Protein AF-A0A2E2EEZ9-F1 (afdb_monomer_lite)

pLDDT: mean 82.7, std 6.82, range [56.44, 93.56]

Foldseek 3Di:
DVVVVVVVVVVVVVVVVVVVVVVVVVVVVVVVLLVVLLVLLVVLLVLLVVVLVVVVPDPCSVVSVVLSVQSVVCSVVSPLVVNLVSLVSPPDDDDPVSVVSSVVSVVSSVVVD

Secondary structure (DSSP, 8-state):
-HHHHHHHHHHHHHHHHHHHHHHHHHHHHHHHHHHHHHHHHHHHHHHHHHHHHHTTTSTTHHHHHHHHHHHHHHHHHT-HHHHHHHHTT--S---HHHHHHHHHHHHHHHTT-

Radius of gyration: 22.55 Å; chains: 1; bounding box: 49×20×72 Å

Structure (mmCIF, N/CA/C/O backbone):
data_AF-A0A2E2EEZ9-F1
#
_entry.id   AF-A0A2E2EEZ9-F1
#
loop_
_atom_site.group_PDB
_atom_site.id
_atom_site.type_symbol
_atom_site.label_atom_id
_atom_site.label_alt_id
_atom_site.label_comp_id
_atom_site.label_asym_id
_atom_site.label_entity_id
_atom_site.label_seq_id
_atom_site.pdbx_PDB_ins_code
_atom_site.Cartn_x
_atom_site.Cartn_y
_atom_site.Cartn_z
_atom_site.occupancy
_atom_site.B_iso_or_equiv
_atom_site.auth_seq_id
_atom_site.auth_comp_id
_atom_site.auth_asym_id
_atom_site.auth_atom_id
_atom_site.pdbx_PDB_model_num
ATOM 1 N N . MET A 1 1 ? 29.092 4.932 -49.692 1.00 58.88 1 MET A N 1
ATOM 2 C CA . MET A 1 1 ? 29.235 3.987 -48.561 1.00 58.88 1 MET A CA 1
ATOM 3 C C . MET A 1 1 ? 28.695 4.605 -47.267 1.00 58.88 1 MET A C 1
ATOM 5 O O . MET A 1 1 ? 28.255 3.867 -46.398 1.00 58.88 1 MET A O 1
ATOM 9 N N . ASP A 1 2 ? 28.627 5.939 -47.185 1.00 69.94 2 ASP A N 1
ATOM 10 C CA . ASP A 1 2 ? 28.220 6.697 -45.991 1.00 69.94 2 ASP A CA 1
ATOM 11 C C . ASP A 1 2 ? 26.716 6.677 -45.689 1.00 69.94 2 ASP A C 1
ATOM 13 O O . ASP A 1 2 ? 26.327 6.657 -44.528 1.00 69.94 2 ASP A O 1
ATOM 17 N N . THR A 1 3 ? 25.858 6.582 -46.708 1.00 78.56 3 THR A N 1
ATOM 18 C CA . THR A 1 3 ? 24.393 6.559 -46.541 1.00 78.56 3 THR A CA 1
ATOM 19 C C . THR A 1 3 ? 23.900 5.396 -45.688 1.00 78.56 3 THR A C 1
ATOM 21 O O . THR A 1 3 ? 22.975 5.565 -44.902 1.00 78.56 3 THR A O 1
ATOM 24 N N . TRP A 1 4 ? 24.521 4.220 -45.797 1.00 86.75 4 TRP A N 1
ATOM 25 C CA . TRP A 1 4 ? 24.142 3.062 -44.983 1.00 86.75 4 TRP A CA 1
ATOM 26 C C . TRP A 1 4 ? 24.480 3.277 -43.502 1.00 86.75 4 TRP A C 1
ATOM 28 O O . TRP A 1 4 ? 23.713 2.902 -42.620 1.00 86.75 4 TRP A O 1
ATOM 38 N N . LEU A 1 5 ? 25.605 3.942 -43.236 1.00 84.81 5 LEU A N 1
ATOM 39 C CA . LEU A 1 5 ? 26.074 4.261 -41.892 1.00 84.81 5 LEU A CA 1
ATOM 40 C C . LEU A 1 5 ? 25.205 5.362 -41.259 1.00 84.81 5 LEU A C 1
ATOM 42 O O . LEU A 1 5 ? 24.827 5.244 -40.097 1.00 84.81 5 LEU A O 1
ATOM 46 N N . THR A 1 6 ? 24.794 6.366 -42.041 1.00 87.81 6 THR A N 1
ATOM 47 C CA . THR A 1 6 ? 23.811 7.381 -41.626 1.00 87.81 6 THR A CA 1
ATOM 48 C C . THR A 1 6 ? 22.465 6.754 -41.257 1.00 87.81 6 THR A C 1
ATOM 50 O O . THR A 1 6 ? 21.957 7.020 -40.172 1.00 87.81 6 THR A O 1
ATOM 53 N N . VAL A 1 7 ? 21.927 5.859 -42.095 1.00 87.19 7 VAL A N 1
ATOM 54 C CA . VAL A 1 7 ? 20.652 5.165 -41.823 1.00 87.19 7 VAL A CA 1
ATOM 55 C C . VAL A 1 7 ? 20.738 4.309 -40.556 1.00 87.19 7 VAL A C 1
ATOM 57 O O . VAL A 1 7 ? 19.802 4.272 -39.758 1.00 87.19 7 VAL A O 1
ATOM 60 N N . LEU A 1 8 ? 21.869 3.637 -40.328 1.00 88.81 8 LEU A N 1
ATOM 61 C CA . LEU A 1 8 ? 22.072 2.831 -39.125 1.00 88.81 8 LEU A CA 1
ATOM 62 C C . LEU A 1 8 ? 22.118 3.695 -37.853 1.00 88.81 8 LEU A C 1
ATOM 64 O O . LEU A 1 8 ? 21.553 3.312 -36.827 1.00 88.81 8 LEU A O 1
ATOM 68 N N . ILE A 1 9 ? 22.754 4.869 -37.924 1.00 88.19 9 ILE A N 1
ATOM 69 C CA . ILE A 1 9 ? 22.775 5.842 -36.825 1.00 88.19 9 ILE A CA 1
ATOM 70 C C . ILE A 1 9 ? 21.360 6.356 -36.547 1.00 88.19 9 ILE A C 1
ATOM 72 O O . ILE A 1 9 ? 20.946 6.376 -35.391 1.00 88.19 9 ILE A O 1
ATOM 76 N N . GLU A 1 10 ? 20.594 6.715 -37.578 1.00 86.88 10 GLU A N 1
ATOM 77 C CA . GLU A 1 10 ? 19.209 7.180 -37.427 1.00 86.88 10 GLU A CA 1
ATOM 78 C C . GLU A 1 10 ? 18.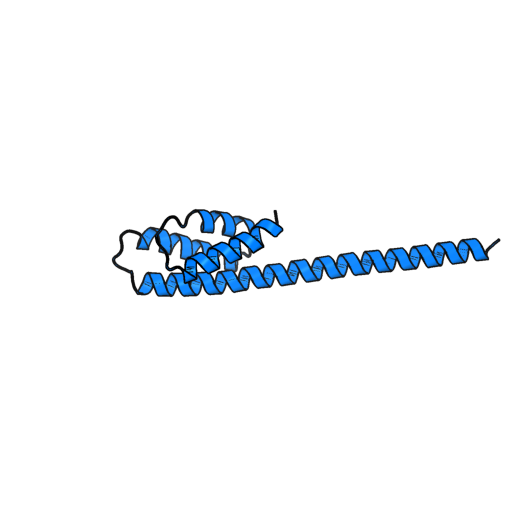318 6.125 -36.759 1.00 86.88 10 GLU A C 1
ATOM 80 O O . GLU A 1 10 ? 17.595 6.439 -35.811 1.00 86.88 10 GLU A O 1
ATOM 85 N N . LEU A 1 11 ? 18.422 4.859 -37.175 1.00 90.69 11 LEU A N 1
ATOM 86 C CA . LEU A 1 11 ? 17.707 3.748 -36.539 1.00 90.69 11 LEU A CA 1
ATOM 87 C C . LEU A 1 11 ? 18.140 3.538 -35.082 1.00 90.69 11 LEU A C 1
ATOM 89 O O . LEU A 1 11 ? 17.292 3.301 -34.220 1.00 90.69 11 LEU A O 1
ATOM 93 N N . GLY A 1 12 ? 19.437 3.657 -34.788 1.00 89.31 12 GLY A N 1
ATOM 94 C CA . GLY A 1 12 ? 19.965 3.559 -33.427 1.00 89.31 12 GLY A CA 1
ATOM 95 C C . GLY A 1 12 ? 19.449 4.672 -32.514 1.00 89.31 12 GLY A C 1
ATOM 96 O O . GLY A 1 12 ? 19.033 4.408 -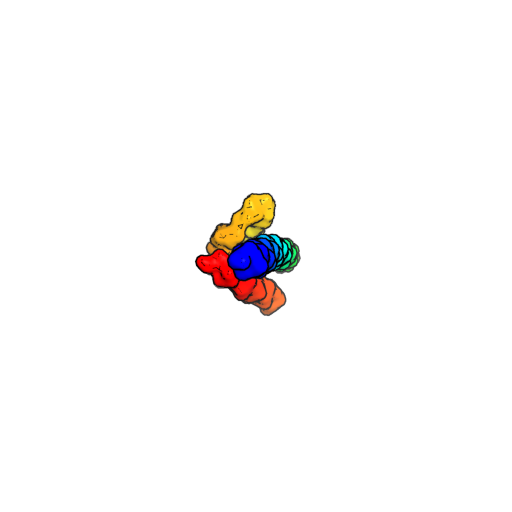31.386 1.00 89.31 12 GLY A O 1
ATOM 97 N N . VAL A 1 13 ? 19.402 5.906 -33.018 1.00 92.50 13 VAL A N 1
ATOM 98 C CA . VAL A 1 13 ? 18.840 7.059 -32.304 1.00 92.50 13 VAL A CA 1
ATOM 99 C C . VAL A 1 13 ? 17.344 6.860 -32.058 1.00 92.50 13 VAL A C 1
ATOM 101 O O . VAL A 1 13 ? 16.868 7.085 -30.945 1.00 92.50 13 VAL A O 1
ATOM 104 N N . LEU A 1 14 ? 16.601 6.373 -33.053 1.00 91.69 14 LEU A N 1
ATOM 105 C CA . LEU A 1 14 ? 15.167 6.118 -32.923 1.00 91.69 14 LEU A CA 1
ATOM 106 C C . LEU A 1 14 ? 14.872 5.023 -31.886 1.00 91.69 14 LEU A C 1
ATOM 108 O O . LEU A 1 14 ? 14.006 5.195 -31.027 1.00 91.69 14 LEU A O 1
ATOM 112 N N . ALA A 1 15 ? 15.642 3.931 -31.910 1.00 90.75 15 ALA A N 1
ATOM 113 C CA . ALA A 1 15 ? 15.557 2.868 -30.913 1.00 90.75 15 ALA A CA 1
ATOM 114 C C . ALA A 1 15 ? 15.901 3.378 -29.504 1.00 90.75 15 ALA A C 1
ATOM 116 O O . ALA A 1 15 ? 15.201 3.055 -28.543 1.00 90.75 15 ALA A O 1
ATOM 117 N N . PHE A 1 16 ? 16.929 4.224 -29.378 1.00 93.56 16 PHE A N 1
ATOM 118 C CA . PHE A 1 16 ? 17.310 4.840 -28.109 1.00 93.56 16 PHE A CA 1
ATOM 119 C C . PHE A 1 16 ? 16.186 5.708 -27.530 1.00 93.56 16 PHE A C 1
ATOM 121 O O . PHE A 1 16 ? 15.831 5.552 -26.361 1.00 93.56 16 PHE A O 1
ATOM 128 N N . PHE A 1 17 ? 15.572 6.576 -28.340 1.00 93.00 17 PHE A N 1
ATOM 129 C CA . PHE A 1 17 ? 14.445 7.397 -27.891 1.00 93.00 17 PHE A CA 1
ATOM 130 C C . PHE A 1 17 ? 13.206 6.563 -27.556 1.00 93.00 17 PHE A C 1
ATOM 132 O O . PHE A 1 17 ? 12.523 6.869 -26.579 1.00 93.00 17 PHE A O 1
ATOM 139 N N . GLY A 1 18 ? 12.939 5.485 -28.300 1.00 91.50 18 GLY A N 1
ATOM 140 C CA . GLY A 1 18 ? 11.870 4.540 -27.970 1.00 91.50 18 GLY A CA 1
ATOM 141 C C . GLY A 1 18 ? 12.079 3.878 -26.605 1.00 91.50 18 GLY A C 1
ATOM 142 O O . GLY A 1 18 ? 11.157 3.813 -25.790 1.00 91.50 18 GLY A O 1
ATOM 143 N N . LEU A 1 19 ? 13.311 3.458 -26.310 1.00 91.69 19 LEU A N 1
ATOM 144 C CA . LEU A 1 19 ? 13.672 2.852 -25.028 1.00 91.69 19 LEU A CA 1
ATOM 145 C C . LEU A 1 19 ? 13.594 3.880 -23.888 1.00 91.69 19 LEU A C 1
ATOM 147 O O . LEU A 1 19 ? 13.018 3.602 -22.836 1.00 91.69 19 LEU A O 1
ATOM 151 N N . LEU A 1 20 ? 14.088 5.100 -24.113 1.00 90.88 20 LEU A N 1
ATOM 152 C CA . LEU A 1 20 ? 13.994 6.197 -23.149 1.00 90.88 20 LEU A CA 1
ATOM 153 C C . LEU A 1 20 ? 12.532 6.532 -22.820 1.00 90.88 20 LEU A C 1
ATOM 155 O O . LEU A 1 20 ? 12.165 6.644 -21.648 1.00 90.88 20 LEU A O 1
ATOM 159 N N . TYR A 1 21 ? 11.683 6.636 -23.845 1.00 90.81 21 TYR A N 1
ATOM 160 C CA . TYR A 1 21 ? 10.249 6.855 -23.690 1.00 90.81 21 TYR A CA 1
ATOM 161 C C . TYR A 1 21 ? 9.595 5.742 -22.869 1.00 90.81 21 TYR A C 1
ATOM 163 O O . TYR A 1 21 ? 8.846 6.025 -21.931 1.00 90.81 21 TYR A O 1
ATOM 171 N N . TYR A 1 22 ? 9.923 4.484 -23.171 1.00 88.25 22 TYR A N 1
ATOM 172 C CA . TYR A 1 22 ? 9.424 3.328 -22.434 1.00 88.25 22 TYR A CA 1
ATOM 173 C C . TYR A 1 22 ? 9.816 3.371 -20.949 1.00 88.25 22 TYR A C 1
ATOM 175 O O . TYR A 1 22 ? 8.964 3.162 -20.084 1.00 88.25 22 TYR A O 1
ATOM 183 N N . ILE A 1 23 ? 11.069 3.711 -20.622 1.00 85.88 23 ILE A N 1
ATOM 184 C CA . ILE A 1 23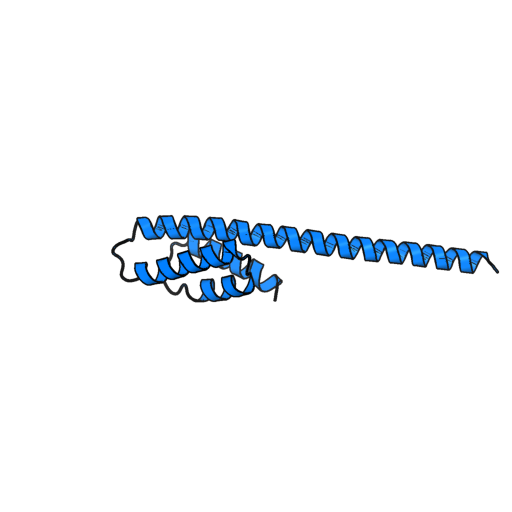 ? 11.525 3.841 -19.226 1.00 85.88 23 ILE A CA 1
ATOM 185 C C . ILE A 1 23 ? 10.739 4.936 -18.493 1.00 85.88 23 ILE A C 1
ATOM 187 O O . ILE A 1 23 ? 10.289 4.728 -17.361 1.00 85.88 23 ILE A O 1
ATOM 191 N N . ILE A 1 24 ? 10.551 6.097 -19.126 1.00 86.81 24 ILE A N 1
ATOM 192 C CA . ILE A 1 24 ? 9.810 7.219 -18.534 1.00 86.81 24 ILE A CA 1
ATOM 193 C C . ILE A 1 24 ? 8.346 6.832 -18.303 1.00 86.81 24 ILE A C 1
ATOM 195 O O . ILE A 1 24 ? 7.811 7.073 -17.217 1.00 86.81 24 ILE A O 1
ATOM 199 N N . GLN A 1 25 ? 7.706 6.201 -19.289 1.00 83.56 25 GLN A N 1
ATOM 200 C CA . GLN A 1 25 ? 6.336 5.710 -19.162 1.00 83.56 25 GLN A CA 1
ATOM 201 C C . GLN A 1 25 ? 6.200 4.696 -18.029 1.00 83.56 25 GLN A C 1
ATOM 203 O O . GLN A 1 25 ? 5.347 4.870 -17.160 1.00 83.56 25 GLN A O 1
ATOM 208 N N . LYS A 1 26 ? 7.070 3.681 -17.992 1.00 81.12 26 LYS A N 1
ATOM 209 C CA . LYS A 1 26 ? 7.069 2.660 -16.940 1.00 81.12 26 LYS A CA 1
ATOM 210 C C . LYS A 1 26 ? 7.164 3.301 -15.558 1.00 81.12 26 LYS A C 1
ATOM 212 O O . LYS A 1 26 ? 6.396 2.964 -14.664 1.00 81.12 26 LYS A O 1
ATOM 217 N N . ARG A 1 27 ? 8.053 4.285 -15.391 1.00 79.12 27 ARG A N 1
ATOM 218 C CA . ARG A 1 27 ? 8.185 5.031 -14.133 1.00 79.12 27 ARG A CA 1
ATOM 219 C C . ARG A 1 27 ? 6.916 5.812 -13.775 1.00 79.12 27 ARG A C 1
ATOM 221 O O . ARG A 1 27 ? 6.560 5.865 -12.601 1.00 79.12 27 ARG A O 1
ATOM 228 N N . ARG A 1 28 ? 6.246 6.426 -14.755 1.00 77.69 28 ARG A N 1
ATOM 229 C CA . ARG A 1 28 ? 5.002 7.182 -14.535 1.00 77.69 28 ARG A CA 1
ATOM 230 C C . ARG A 1 28 ? 3.849 6.273 -14.111 1.00 77.69 28 ARG A C 1
ATOM 232 O O . ARG A 1 28 ? 3.146 6.625 -13.172 1.00 77.69 28 ARG A O 1
ATOM 239 N N . ILE A 1 29 ? 3.687 5.126 -14.770 1.00 76.31 29 ILE A N 1
ATOM 240 C CA . ILE A 1 29 ? 2.652 4.133 -14.443 1.00 76.31 29 ILE A CA 1
ATOM 241 C C . ILE A 1 29 ? 2.871 3.616 -13.021 1.00 76.31 29 ILE A C 1
ATOM 243 O O . ILE A 1 29 ? 1.996 3.768 -12.179 1.00 76.31 29 ILE A O 1
ATOM 247 N N . LEU A 1 30 ? 4.094 3.169 -12.706 1.00 73.50 30 LEU A N 1
ATOM 248 C CA . LEU A 1 30 ? 4.434 2.681 -11.367 1.00 73.50 30 LEU A CA 1
ATOM 249 C C . LEU A 1 30 ? 4.199 3.719 -10.267 1.00 73.50 30 LEU A C 1
ATOM 251 O O . LEU A 1 30 ? 3.923 3.339 -9.135 1.00 73.50 30 LEU A O 1
ATOM 255 N N . ARG A 1 31 ? 4.356 5.015 -10.563 1.00 76.50 31 ARG A N 1
ATOM 256 C CA . ARG A 1 31 ? 4.077 6.084 -9.600 1.00 76.50 31 ARG A CA 1
ATOM 257 C C . ARG A 1 31 ? 2.576 6.276 -9.383 1.00 76.50 31 ARG A C 1
ATOM 259 O O . ARG A 1 31 ? 2.174 6.400 -8.235 1.00 76.50 31 ARG A O 1
ATOM 266 N N . LYS A 1 32 ? 1.785 6.286 -10.458 1.00 77.44 32 LYS A N 1
ATOM 267 C CA . LYS A 1 32 ? 0.329 6.434 -10.378 1.00 77.44 32 LYS A CA 1
ATOM 268 C C . LYS A 1 32 ? -0.298 5.274 -9.606 1.00 77.44 32 LYS A C 1
ATOM 270 O O . LYS A 1 32 ? -1.033 5.503 -8.661 1.00 77.44 32 LYS A O 1
ATOM 275 N N . ASP A 1 33 ? 0.085 4.052 -9.943 1.00 76.44 33 ASP A N 1
ATOM 276 C CA . ASP A 1 33 ? -0.435 2.851 -9.291 1.00 76.44 33 ASP A CA 1
ATOM 277 C C . ASP A 1 33 ? -0.083 2.825 -7.779 1.00 76.44 33 ASP A C 1
ATOM 279 O O . ASP A 1 33 ? -0.871 2.364 -6.957 1.00 76.44 33 ASP A O 1
ATOM 283 N N . LYS A 1 34 ? 1.064 3.401 -7.371 1.00 78.56 34 LYS A N 1
ATOM 284 C CA . LYS A 1 34 ? 1.404 3.590 -5.946 1.00 78.56 34 LYS A CA 1
ATOM 285 C C . LYS A 1 34 ? 0.521 4.630 -5.268 1.00 78.56 34 LYS A C 1
ATOM 287 O O . LYS A 1 34 ? 0.140 4.437 -4.119 1.00 78.56 34 LYS A O 1
ATOM 292 N N . GLU A 1 35 ? 0.248 5.739 -5.948 1.00 82.81 35 GLU A N 1
ATOM 293 C CA . GLU A 1 35 ? -0.664 6.776 -5.453 1.00 82.81 35 GLU A CA 1
ATOM 294 C C . GLU A 1 35 ? -2.077 6.194 -5.262 1.00 82.81 35 GLU A C 1
ATOM 296 O O . GLU A 1 35 ? -2.688 6.441 -4.225 1.00 82.81 35 GLU A O 1
ATOM 301 N N . ASP A 1 36 ? -2.533 5.330 -6.175 1.00 83.25 36 ASP A N 1
ATOM 302 C CA . ASP A 1 36 ? -3.814 4.620 -6.062 1.00 83.25 36 ASP A CA 1
ATOM 303 C C . ASP A 1 36 ? -3.842 3.668 -4.846 1.00 83.25 36 ASP A C 1
ATOM 305 O O . ASP A 1 36 ? -4.831 3.642 -4.113 1.00 83.25 36 ASP A O 1
ATOM 309 N N . ILE A 1 37 ? -2.749 2.942 -4.559 1.00 83.94 37 ILE A N 1
ATOM 310 C CA . ILE A 1 37 ? -2.643 2.106 -3.344 1.00 83.94 37 ILE A CA 1
ATOM 311 C C . ILE A 1 37 ? -2.762 2.952 -2.075 1.00 83.94 37 ILE A C 1
ATOM 313 O O . ILE A 1 37 ? -3.512 2.590 -1.170 1.00 83.94 37 ILE A O 1
ATOM 317 N N . PHE A 1 38 ? -2.034 4.067 -1.986 1.00 85.06 38 PHE A N 1
ATOM 318 C CA . PHE A 1 38 ? -2.084 4.921 -0.797 1.00 85.06 38 PHE A CA 1
ATOM 319 C C . PHE A 1 38 ? -3.458 5.564 -0.612 1.00 85.06 38 PHE A C 1
ATOM 321 O O . PHE A 1 38 ? -3.950 5.625 0.509 1.00 85.06 38 PHE A O 1
ATOM 328 N N . TYR A 1 39 ? -4.114 5.952 -1.704 1.00 87.75 39 TYR A N 1
ATOM 329 C CA . TYR A 1 39 ? -5.482 6.456 -1.661 1.00 87.75 39 TYR A CA 1
ATOM 330 C C . TYR A 1 39 ? -6.477 5.402 -1.150 1.00 87.75 39 TYR A C 1
ATOM 332 O O . TYR A 1 39 ? -7.302 5.687 -0.282 1.00 87.75 39 TYR A O 1
ATOM 340 N N . LEU A 1 40 ? -6.383 4.160 -1.637 1.00 86.81 40 LEU A N 1
ATOM 341 C CA . LEU A 1 40 ? -7.209 3.054 -1.141 1.00 86.81 40 LEU A CA 1
ATOM 342 C C . LEU A 1 40 ? -6.917 2.732 0.330 1.00 86.81 40 LEU A C 1
ATOM 344 O O . LEU A 1 40 ? -7.831 2.388 1.077 1.00 86.81 40 LEU A O 1
ATOM 348 N N . LEU A 1 41 ? -5.659 2.859 0.755 1.00 87.94 41 LEU A N 1
ATOM 349 C CA . LEU A 1 41 ? -5.258 2.658 2.143 1.00 87.94 41 LEU A CA 1
ATOM 350 C C . LEU A 1 41 ? -5.844 3.731 3.068 1.00 87.94 41 LEU A C 1
ATOM 352 O O . LEU A 1 41 ? -6.357 3.393 4.130 1.00 87.94 41 LEU A O 1
ATOM 356 N N . GLU A 1 42 ? -5.824 5.001 2.658 1.00 88.38 42 GLU A N 1
ATOM 357 C CA . GLU A 1 42 ? -6.470 6.099 3.389 1.00 88.38 42 GLU A CA 1
ATOM 358 C C . GLU A 1 42 ? -7.974 5.856 3.553 1.00 88.38 42 GLU A C 1
ATOM 360 O O . GLU A 1 42 ? -8.512 6.001 4.653 1.00 88.38 42 GLU A O 1
ATOM 365 N N . GLN A 1 43 ? -8.650 5.425 2.482 1.00 89.31 43 GLN A N 1
ATOM 366 C CA . GLN A 1 43 ? -10.064 5.052 2.548 1.00 89.31 43 GLN A CA 1
ATOM 367 C C . GLN A 1 43 ? -10.302 3.895 3.519 1.00 89.31 43 GLN A C 1
ATOM 369 O O . GLN A 1 43 ? -11.237 3.942 4.314 1.00 89.31 43 GLN A O 1
ATOM 374 N N . LEU A 1 44 ? -9.452 2.867 3.479 1.00 88.44 44 LEU A N 1
ATOM 375 C CA . LEU A 1 44 ? -9.560 1.728 4.381 1.00 88.44 44 LEU A CA 1
ATOM 376 C C . LEU A 1 44 ? -9.399 2.152 5.846 1.00 88.44 44 LEU A C 1
ATOM 378 O O . LEU A 1 44 ? -10.218 1.768 6.674 1.00 88.44 44 LEU A O 1
ATOM 382 N N . ILE A 1 45 ? -8.376 2.950 6.162 1.00 88.31 45 ILE A N 1
ATOM 383 C CA . ILE A 1 45 ? -8.120 3.457 7.519 1.00 88.31 45 ILE A CA 1
ATOM 384 C C . ILE A 1 45 ? -9.322 4.259 8.026 1.00 88.31 45 ILE A C 1
ATOM 386 O O . ILE A 1 45 ? -9.773 4.054 9.151 1.00 88.31 45 ILE A O 1
ATOM 390 N N . TYR A 1 46 ? -9.882 5.128 7.183 1.00 89.94 46 TYR A N 1
ATOM 391 C CA . TYR A 1 46 ? -11.067 5.907 7.527 1.00 89.94 46 TYR A CA 1
ATOM 392 C C . TYR A 1 46 ? -12.269 5.017 7.880 1.00 89.94 46 TYR A C 1
ATOM 394 O O . TYR A 1 46 ? -12.902 5.203 8.921 1.00 89.94 46 TYR A O 1
ATOM 402 N N . GLU A 1 47 ? -12.568 4.017 7.047 1.00 88.00 47 GLU A N 1
ATOM 403 C CA . GLU A 1 47 ? -13.683 3.094 7.288 1.00 88.00 47 GLU A CA 1
ATOM 404 C C . GLU A 1 47 ? -13.435 2.197 8.513 1.00 88.00 47 GLU A C 1
ATOM 406 O O . GLU A 1 47 ? -14.367 1.918 9.268 1.00 88.00 47 GLU A O 1
ATOM 411 N N . LEU A 1 48 ? -12.185 1.778 8.754 1.00 87.31 48 LEU A N 1
ATOM 412 C CA . LEU A 1 48 ? -11.805 1.014 9.947 1.00 87.31 48 LEU A CA 1
ATOM 413 C C . LEU A 1 48 ? -12.012 1.834 11.222 1.00 87.31 48 LEU A C 1
ATOM 415 O O . LEU A 1 48 ? -12.562 1.304 12.187 1.00 87.31 48 LEU A O 1
ATOM 419 N N . HIS A 1 49 ? -11.636 3.116 11.228 1.00 88.56 49 HIS A N 1
ATOM 420 C CA . HIS A 1 49 ? -11.897 4.008 12.361 1.00 88.56 49 HIS A CA 1
ATOM 421 C C . HIS A 1 49 ? -13.385 4.194 12.610 1.00 88.56 49 HIS A C 1
ATOM 423 O O . HIS A 1 49 ? -13.827 4.038 13.745 1.00 88.56 49 HIS A O 1
ATOM 429 N N . HIS A 1 50 ? -14.169 4.447 11.561 1.00 88.88 50 HIS A N 1
ATOM 430 C CA . HIS A 1 50 ? -15.622 4.562 11.689 1.00 88.88 50 HIS A CA 1
ATOM 431 C C . HIS A 1 50 ? -16.232 3.285 12.290 1.00 88.88 50 HIS A C 1
ATOM 433 O O . HIS A 1 50 ? -17.013 3.337 13.239 1.00 88.88 50 HIS A O 1
ATOM 439 N N . PHE A 1 51 ? -15.820 2.116 11.796 1.00 86.19 51 PHE A N 1
ATOM 440 C CA . PHE A 1 51 ? -16.279 0.830 12.314 1.00 86.19 51 PHE A CA 1
ATOM 441 C C . PHE A 1 51 ? -15.859 0.590 13.773 1.00 86.19 51 PHE A C 1
ATOM 443 O O . PHE A 1 51 ? -16.654 0.095 14.577 1.00 86.19 51 PHE A O 1
ATOM 450 N N . LEU A 1 52 ? -14.625 0.951 14.136 1.00 86.94 52 LEU A N 1
ATOM 451 C CA . LEU A 1 52 ? -14.118 0.871 15.506 1.00 86.94 52 LEU A CA 1
ATOM 452 C C . LEU A 1 52 ? -14.890 1.797 16.446 1.00 86.94 52 LEU A C 1
ATOM 454 O O . LEU A 1 52 ? -15.199 1.395 17.570 1.00 86.94 52 LEU A O 1
ATOM 458 N N . GLU A 1 53 ? -15.237 3.006 16.003 1.00 87.06 53 GLU A N 1
ATOM 459 C CA . GLU A 1 53 ? -15.999 3.953 16.811 1.00 87.06 53 GLU A CA 1
ATOM 460 C C . GLU A 1 53 ? -17.387 3.432 17.183 1.00 87.06 53 GLU A C 1
ATOM 462 O O . GLU A 1 53 ? -17.814 3.603 18.329 1.00 87.06 53 GLU A O 1
ATOM 467 N N . GLU A 1 54 ? -18.049 2.741 16.257 1.00 85.88 54 GLU A N 1
ATOM 468 C CA . GLU A 1 54 ? -19.346 2.099 16.482 1.00 85.88 54 GLU A CA 1
ATOM 469 C C . GLU A 1 54 ? -19.242 0.837 17.360 1.00 85.88 54 GLU A C 1
ATOM 471 O O . GLU A 1 54 ? -20.203 0.460 18.030 1.00 85.88 54 GLU A O 1
ATOM 476 N N . ASN A 1 55 ? -18.067 0.196 17.411 1.00 83.38 55 ASN A N 1
ATOM 477 C CA . ASN A 1 55 ? -17.863 -1.126 18.016 1.00 83.38 55 ASN A CA 1
ATOM 478 C C . ASN A 1 55 ? -16.838 -1.141 19.168 1.00 83.38 55 ASN A C 1
ATOM 480 O O . ASN A 1 55 ? -16.190 -2.159 19.423 1.00 83.38 55 ASN A O 1
ATOM 484 N N . LYS A 1 56 ? -16.725 -0.040 19.926 1.00 80.12 56 LYS A N 1
ATOM 485 C CA . LYS A 1 56 ? -15.736 0.142 21.017 1.00 80.12 56 LYS A CA 1
ATOM 486 C C . LYS A 1 56 ? -15.735 -0.937 22.106 1.00 80.12 56 LYS A C 1
ATOM 488 O O . LYS A 1 56 ? -14.728 -1.123 22.781 1.00 80.12 56 LYS A O 1
ATOM 493 N N . GLN A 1 57 ? -16.857 -1.624 22.312 1.00 78.31 57 GLN A N 1
ATOM 494 C CA . GLN A 1 57 ? -17.026 -2.621 23.379 1.00 78.31 57 GLN A CA 1
ATOM 495 C C . GLN A 1 57 ? -16.772 -4.064 22.919 1.00 78.31 57 GLN A C 1
ATOM 497 O O . GLN A 1 57 ? -16.879 -4.991 23.718 1.00 78.31 57 GLN A O 1
ATOM 502 N N . GLN A 1 58 ? -16.450 -4.271 21.641 1.00 81.38 58 GLN A N 1
ATOM 503 C CA .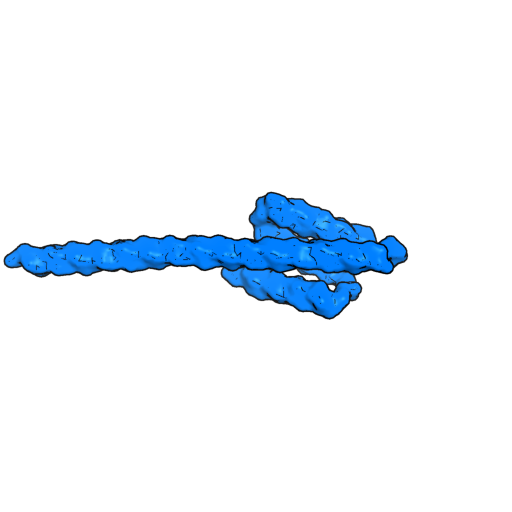 GLN A 1 58 ? -16.242 -5.605 21.093 1.00 81.38 58 GLN A CA 1
ATOM 504 C C . GLN A 1 58 ? -14.867 -6.169 21.464 1.00 81.38 58 GLN A C 1
ATOM 506 O O . GLN A 1 58 ? -13.860 -5.461 21.480 1.00 81.38 58 GLN A O 1
ATOM 511 N N . ASN A 1 59 ? -14.796 -7.486 21.674 1.00 79.44 59 ASN A N 1
ATOM 512 C CA . ASN A 1 59 ? -13.553 -8.178 22.040 1.00 79.44 59 ASN A CA 1
ATOM 513 C C . ASN A 1 59 ? -12.444 -8.043 20.977 1.00 79.44 59 ASN A C 1
ATOM 515 O O . ASN A 1 59 ? -11.261 -8.115 21.304 1.00 79.44 59 ASN A O 1
ATOM 519 N N . PHE A 1 60 ? -12.809 -7.820 19.711 1.00 79.62 60 PHE A N 1
ATOM 520 C CA . PHE A 1 60 ? -11.860 -7.638 18.612 1.00 79.62 60 PHE A CA 1
ATOM 521 C C . PHE A 1 60 ? -11.326 -6.202 18.477 1.00 79.62 60 PHE A C 1
ATOM 523 O O . PHE A 1 60 ? -10.352 -5.993 17.753 1.00 79.62 60 PHE A O 1
ATOM 530 N N . TYR A 1 61 ? -11.910 -5.227 19.186 1.00 83.75 61 TYR A N 1
ATOM 531 C CA . TYR A 1 61 ? -11.572 -3.805 19.064 1.00 83.75 61 TYR A CA 1
ATOM 532 C C . TYR A 1 61 ? -10.076 -3.544 19.261 1.00 83.75 61 TYR A C 1
ATOM 534 O O . TYR A 1 61 ? -9.444 -2.886 18.445 1.00 83.75 61 TYR A O 1
ATOM 542 N N . SER A 1 62 ? -9.481 -4.102 20.320 1.00 83.31 62 SER A N 1
ATOM 543 C CA . SER A 1 62 ? -8.069 -3.863 20.651 1.00 83.31 62 SER A CA 1
ATOM 544 C C . SER A 1 62 ? -7.116 -4.347 19.553 1.00 83.31 62 SER A C 1
ATOM 546 O O . SER A 1 62 ? -6.151 -3.659 19.225 1.00 83.31 62 SER A O 1
ATOM 548 N N . ASN A 1 63 ? -7.399 -5.505 18.949 1.00 84.62 63 ASN A N 1
ATOM 549 C CA . ASN A 1 63 ? -6.568 -6.055 17.878 1.00 84.62 63 ASN A CA 1
ATOM 550 C C . ASN A 1 63 ? -6.750 -5.270 16.577 1.00 84.62 63 ASN A C 1
ATOM 552 O O . ASN A 1 63 ? -5.764 -4.880 15.960 1.00 84.62 63 ASN A O 1
ATOM 556 N N . LEU A 1 64 ? -7.995 -4.983 16.198 1.00 84.06 64 LEU A N 1
ATOM 557 C CA . LEU A 1 64 ? -8.311 -4.270 14.962 1.00 84.06 64 LEU A CA 1
ATOM 558 C C . LEU A 1 64 ? -7.822 -2.811 15.019 1.00 84.06 64 LEU A C 1
ATOM 560 O O . LEU A 1 64 ? -7.237 -2.324 14.058 1.00 84.06 64 LEU A O 1
ATOM 564 N N . ASN A 1 65 ? -7.919 -2.157 16.179 1.00 86.56 65 ASN A N 1
ATOM 565 C CA . ASN A 1 65 ? -7.356 -0.826 16.407 1.00 86.56 65 ASN A CA 1
ATOM 566 C C . ASN A 1 65 ? -5.823 -0.812 16.308 1.00 86.56 65 ASN A C 1
ATOM 568 O O . ASN A 1 65 ? -5.254 0.093 15.707 1.00 86.56 65 ASN A O 1
ATOM 572 N N . LYS A 1 66 ? -5.131 -1.830 16.841 1.00 87.44 66 LYS A N 1
ATOM 573 C CA . LYS A 1 66 ? -3.674 -1.962 16.653 1.00 87.44 66 LYS A CA 1
ATOM 574 C C . LYS A 1 66 ? -3.301 -2.122 15.182 1.00 87.44 66 LYS A C 1
ATOM 576 O O . LYS A 1 66 ? -2.332 -1.512 14.744 1.00 87.44 66 LYS A O 1
ATOM 581 N N . ILE A 1 67 ? -4.058 -2.922 14.430 1.00 86.25 67 ILE A N 1
ATOM 582 C CA . ILE A 1 67 ? -3.836 -3.082 12.988 1.00 86.25 67 ILE A CA 1
ATOM 583 C C . ILE A 1 67 ? -4.068 -1.746 12.271 1.00 86.25 67 ILE A C 1
ATOM 585 O O . ILE A 1 67 ? -3.234 -1.354 11.464 1.00 86.25 67 ILE A O 1
ATOM 589 N N . CYS A 1 68 ? -5.128 -1.010 12.616 1.00 87.25 68 CYS A N 1
ATOM 590 C CA . CYS A 1 68 ? -5.416 0.310 12.052 1.00 87.25 68 CYS A CA 1
ATOM 591 C C . CYS A 1 68 ? -4.265 1.305 12.287 1.00 87.25 68 CYS A C 1
ATOM 593 O O . CYS A 1 68 ? -3.776 1.909 11.337 1.00 87.25 68 CYS A O 1
ATOM 595 N N . LEU A 1 69 ? -3.757 1.398 13.521 1.00 87.44 69 LEU A N 1
ATOM 596 C CA . LEU A 1 69 ? -2.603 2.247 13.853 1.00 87.44 69 LEU A CA 1
ATOM 597 C C . LEU A 1 69 ? -1.325 1.816 13.112 1.00 87.44 69 LEU A C 1
ATOM 599 O O . LEU A 1 69 ? -0.538 2.654 12.677 1.00 87.44 69 LEU A O 1
ATOM 603 N N . ASN A 1 70 ? -1.107 0.510 12.934 1.00 87.50 70 ASN A N 1
ATOM 604 C CA . ASN A 1 70 ? 0.024 0.018 12.146 1.00 87.50 70 ASN A CA 1
ATOM 605 C C . ASN A 1 70 ? -0.111 0.390 10.662 1.00 87.50 70 ASN A C 1
ATOM 607 O O . ASN A 1 70 ? 0.885 0.761 10.044 1.00 87.50 70 ASN A O 1
ATOM 611 N N . LEU A 1 71 ? -1.321 0.322 10.095 1.00 86.81 71 LEU A N 1
ATOM 612 C CA . LEU A 1 71 ? -1.589 0.740 8.716 1.00 86.81 71 LEU A CA 1
ATOM 613 C C . LEU A 1 71 ? -1.354 2.248 8.531 1.00 86.81 71 LEU A C 1
ATOM 615 O O . LEU A 1 71 ? -0.794 2.643 7.511 1.00 86.81 71 LEU A O 1
ATOM 619 N N . GLU A 1 72 ? -1.697 3.082 9.518 1.00 86.38 72 GLU A N 1
ATOM 620 C CA . GLU A 1 72 ? -1.381 4.521 9.513 1.00 86.38 72 GLU A CA 1
ATOM 621 C C . GLU A 1 72 ? 0.126 4.783 9.500 1.00 86.38 72 GLU A C 1
ATOM 623 O O . GLU A 1 72 ? 0.623 5.528 8.656 1.00 86.38 72 GLU A O 1
ATOM 628 N N . LEU A 1 73 ? 0.882 4.116 10.375 1.00 86.38 73 LEU A N 1
ATOM 629 C CA . LEU A 1 73 ? 2.341 4.241 10.390 1.00 86.38 73 LEU A CA 1
ATOM 630 C C . LEU A 1 73 ? 2.965 3.787 9.061 1.00 86.38 73 LEU A C 1
ATOM 632 O O . LEU A 1 73 ? 3.947 4.366 8.596 1.00 86.38 73 LEU A O 1
ATOM 636 N N . GLN A 1 74 ? 2.406 2.758 8.427 1.00 84.62 74 GLN A N 1
ATOM 637 C CA . GLN A 1 74 ? 2.867 2.264 7.126 1.00 84.62 74 GLN A CA 1
ATOM 638 C C . GLN A 1 74 ? 2.500 3.211 5.976 1.00 84.62 74 GLN A C 1
ATOM 640 O O . GLN A 1 74 ? 3.283 3.354 5.031 1.00 84.62 74 GLN A O 1
ATOM 645 N N . LEU A 1 75 ? 1.355 3.898 6.063 1.00 84.75 75 LEU A N 1
ATOM 646 C CA . LEU A 1 75 ? 0.971 4.974 5.149 1.00 84.75 75 LEU A CA 1
ATOM 647 C C . LEU A 1 75 ? 1.979 6.130 5.225 1.00 84.75 75 LEU A C 1
ATOM 649 O O . LEU A 1 75 ? 2.500 6.560 4.193 1.00 84.75 75 LEU A O 1
ATOM 653 N N . GLU A 1 76 ? 2.307 6.587 6.438 1.00 82.50 76 GLU A N 1
ATOM 654 C CA . GLU A 1 76 ? 3.270 7.672 6.669 1.00 82.50 76 GLU A CA 1
ATOM 655 C C . GLU A 1 76 ? 4.670 7.319 6.149 1.00 82.50 76 GLU A C 1
ATOM 657 O O . GLU A 1 76 ? 5.304 8.111 5.444 1.00 82.50 76 GLU A O 1
ATOM 662 N N . ASN A 1 77 ? 5.130 6.097 6.435 1.00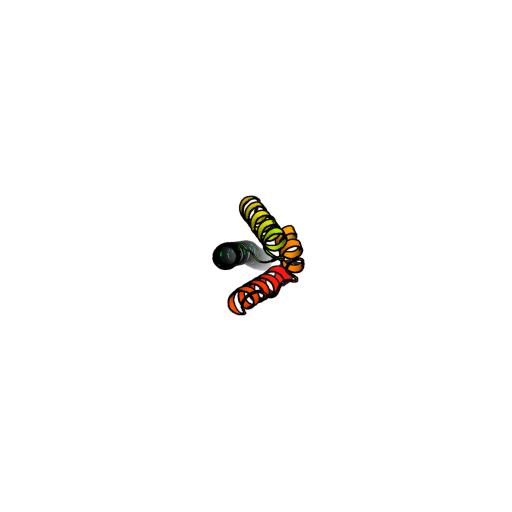 82.62 77 ASN A N 1
ATOM 663 C CA . ASN A 1 77 ? 6.441 5.603 6.011 1.00 82.62 77 ASN A CA 1
ATOM 664 C C . ASN A 1 77 ? 6.481 5.136 4.544 1.00 82.62 77 ASN A C 1
ATOM 666 O O . ASN A 1 77 ? 7.559 4.865 4.009 1.00 82.62 77 ASN A O 1
ATOM 670 N N . LYS A 1 78 ? 5.327 5.070 3.865 1.00 76.44 78 LYS A N 1
ATOM 671 C CA . LYS A 1 78 ? 5.172 4.635 2.466 1.00 76.44 78 LYS A CA 1
ATOM 672 C C . LYS A 1 78 ? 5.736 3.231 2.192 1.00 76.44 78 LYS A C 1
ATOM 674 O O . LYS A 1 78 ? 6.250 2.962 1.099 1.00 76.44 78 LYS A O 1
ATOM 679 N N . THR A 1 79 ? 5.634 2.325 3.165 1.00 76.69 79 THR A N 1
ATOM 680 C CA . THR A 1 79 ? 6.204 0.968 3.122 1.00 76.69 79 THR A CA 1
ATOM 681 C C . THR A 1 79 ? 5.205 -0.071 2.594 1.00 76.69 79 THR A C 1
ATOM 683 O O . THR A 1 79 ? 4.548 -0.788 3.341 1.00 76.69 79 THR A O 1
ATOM 686 N N . LEU A 1 80 ? 5.132 -0.214 1.263 1.00 74.88 80 LEU A N 1
ATOM 687 C CA . LEU A 1 80 ? 4.169 -1.106 0.582 1.00 74.88 80 LEU A CA 1
ATOM 688 C C . LEU A 1 80 ? 4.210 -2.575 1.033 1.00 74.88 80 LEU A C 1
ATOM 690 O O . LEU A 1 80 ? 3.166 -3.203 1.184 1.00 74.88 80 LEU A O 1
ATOM 694 N N . ASN A 1 81 ? 5.404 -3.119 1.276 1.00 74.31 81 ASN A N 1
ATOM 695 C CA . ASN A 1 81 ? 5.568 -4.527 1.655 1.00 74.31 81 ASN A CA 1
ATOM 696 C C . ASN A 1 81 ? 4.963 -4.836 3.032 1.00 74.31 81 ASN A C 1
ATOM 698 O O . ASN A 1 81 ? 4.517 -5.952 3.288 1.00 74.31 81 ASN A O 1
ATOM 702 N N . GLU A 1 82 ? 4.961 -3.850 3.924 1.00 79.38 82 GLU A N 1
ATOM 703 C CA . GLU A 1 82 ? 4.485 -4.019 5.292 1.00 79.38 82 GLU A CA 1
ATOM 704 C C . GLU A 1 82 ? 2.952 -3.932 5.349 1.00 79.38 82 GLU A C 1
ATOM 706 O O . GLU A 1 82 ? 2.334 -4.682 6.105 1.00 79.38 82 GLU A O 1
ATOM 711 N N . ILE A 1 83 ? 2.336 -3.136 4.463 1.00 80.69 83 ILE A N 1
ATOM 712 C CA . ILE A 1 83 ? 0.873 -3.031 4.316 1.00 80.69 83 ILE A CA 1
ATOM 713 C C . ILE A 1 83 ? 0.254 -4.403 4.045 1.00 80.69 83 ILE A C 1
ATOM 715 O O . ILE A 1 83 ? -0.698 -4.792 4.717 1.00 80.69 83 ILE A O 1
ATOM 719 N N . GLN A 1 84 ? 0.814 -5.179 3.110 1.00 79.50 84 GLN A N 1
ATOM 720 C CA . GLN A 1 84 ? 0.283 -6.508 2.782 1.00 79.50 84 GLN A CA 1
ATOM 721 C C . GLN A 1 84 ? 0.293 -7.443 4.001 1.00 79.50 84 GLN A C 1
ATOM 723 O O . GLN A 1 84 ? -0.651 -8.203 4.216 1.00 79.50 84 GLN A O 1
ATOM 728 N N . SER A 1 85 ? 1.347 -7.370 4.819 1.00 80.69 85 SER A N 1
ATOM 729 C CA . SER A 1 85 ? 1.454 -8.184 6.030 1.00 80.69 85 SER A CA 1
ATOM 730 C C . SER A 1 85 ? 0.420 -7.797 7.091 1.00 80.69 85 SER A C 1
ATOM 732 O O . SER A 1 85 ? -0.144 -8.686 7.723 1.00 80.69 85 SER A O 1
ATOM 734 N N . SER A 1 86 ? 0.123 -6.503 7.234 1.00 81.88 86 SER A N 1
ATOM 735 C CA . SER A 1 86 ? -0.896 -5.990 8.155 1.00 81.88 86 SER A CA 1
ATOM 736 C C . SER A 1 86 ? -2.313 -6.348 7.704 1.00 81.88 86 SER A C 1
ATOM 738 O O . SER A 1 86 ? -3.139 -6.721 8.532 1.00 81.88 86 SER A O 1
ATOM 740 N N . LEU A 1 87 ? -2.593 -6.292 6.396 1.00 81.44 87 LEU A N 1
ATOM 741 C CA . LEU A 1 87 ? -3.899 -6.664 5.836 1.00 81.44 87 LEU A CA 1
ATOM 742 C C . LEU A 1 87 ? -4.223 -8.145 6.076 1.00 81.44 87 LEU A C 1
ATOM 744 O O . LEU A 1 87 ? -5.334 -8.471 6.484 1.00 81.44 87 LEU A O 1
ATOM 748 N N . ASN A 1 88 ? -3.231 -9.028 5.935 1.00 80.12 88 ASN A N 1
ATOM 749 C CA . ASN A 1 88 ? -3.388 -10.464 6.196 1.00 80.12 88 ASN A CA 1
ATOM 750 C C . ASN A 1 88 ? -3.663 -10.806 7.674 1.00 80.12 88 ASN A C 1
ATOM 752 O O . ASN A 1 88 ? -4.035 -11.936 7.974 1.00 80.12 88 ASN A O 1
ATOM 756 N N . GLN A 1 89 ? -3.441 -9.871 8.604 1.00 80.06 89 GLN A N 1
ATOM 757 C CA . GLN A 1 89 ? -3.708 -10.068 10.034 1.00 80.06 89 GLN A CA 1
ATOM 758 C C . GLN A 1 89 ? -5.152 -9.721 10.423 1.00 80.06 89 GLN A C 1
ATOM 760 O O . GLN A 1 89 ? -5.550 -9.957 11.567 1.00 80.06 89 GLN A O 1
ATOM 765 N N . ILE A 1 90 ? -5.942 -9.160 9.501 1.00 78.12 90 ILE A N 1
ATOM 766 C CA . ILE A 1 90 ? -7.356 -8.852 9.724 1.00 78.12 90 ILE A CA 1
ATOM 767 C C . ILE A 1 90 ? -8.157 -10.152 9.590 1.00 78.12 90 ILE A C 1
ATOM 769 O O . ILE A 1 90 ? -8.650 -10.490 8.521 1.00 78.12 90 ILE A O 1
ATOM 773 N N . ASP A 1 91 ? -8.283 -10.878 10.700 1.00 69.31 91 ASP A N 1
ATOM 774 C CA . ASP A 1 91 ? -9.035 -12.146 10.791 1.00 69.31 91 ASP A CA 1
ATOM 775 C C . ASP A 1 91 ? -10.421 -11.959 11.447 1.00 69.31 91 ASP A C 1
ATOM 777 O O . ASP A 1 91 ? -11.060 -12.879 11.955 1.00 69.31 91 ASP A O 1
ATOM 781 N N . THR A 1 92 ? -10.873 -10.707 11.522 1.00 69.19 92 THR A N 1
ATOM 782 C CA . THR A 1 92 ? -12.088 -10.295 12.231 1.00 69.19 92 THR A CA 1
ATOM 783 C C . THR A 1 92 ? -13.235 -10.049 11.260 1.00 69.19 92 THR A C 1
ATOM 785 O O . THR A 1 92 ? -12.983 -9.524 10.176 1.00 69.19 92 THR A O 1
ATOM 788 N N . PRO A 1 93 ? -14.496 -10.323 11.646 1.00 70.12 93 PRO A N 1
ATOM 789 C CA . PRO A 1 93 ? -15.651 -10.027 10.808 1.00 70.12 93 PRO A CA 1
ATOM 790 C C . PRO A 1 93 ? -15.783 -8.510 10.626 1.00 70.12 93 PRO A C 1
ATOM 792 O O . PRO A 1 93 ? -16.280 -7.802 11.502 1.00 70.12 93 PRO A O 1
ATOM 795 N N . VAL A 1 94 ? -15.297 -8.017 9.490 1.00 78.62 94 VAL A N 1
ATOM 796 C CA . VAL A 1 94 ? -15.449 -6.631 9.049 1.00 78.62 94 VAL A CA 1
ATOM 797 C C . VAL A 1 94 ? -16.626 -6.515 8.074 1.00 78.62 94 VAL A C 1
ATOM 799 O O . VAL A 1 94 ? -16.973 -7.490 7.403 1.00 78.62 94 VAL A O 1
ATOM 802 N N . PRO A 1 95 ? -17.266 -5.336 7.979 1.00 82.50 95 PRO A N 1
ATOM 803 C CA . PRO A 1 95 ? -18.314 -5.073 6.999 1.00 82.50 95 PRO A CA 1
ATOM 804 C C . PRO A 1 95 ? -17.858 -5.376 5.567 1.00 82.50 95 PRO A C 1
ATOM 806 O O . PRO A 1 95 ? -16.700 -5.140 5.218 1.00 82.50 95 PRO A O 1
ATOM 809 N N . GLU A 1 96 ? -18.788 -5.804 4.706 1.00 82.25 96 GLU A N 1
ATOM 810 C CA . GLU A 1 96 ? -18.503 -6.145 3.299 1.00 82.25 96 GLU A CA 1
ATOM 811 C C . GLU A 1 96 ? -17.766 -5.026 2.550 1.00 82.25 96 GLU A C 1
ATOM 813 O O . GLU A 1 96 ? -16.864 -5.299 1.766 1.00 82.25 96 GLU A O 1
ATOM 818 N N . LYS A 1 97 ? -18.084 -3.763 2.850 1.00 81.56 97 LYS A N 1
ATOM 819 C CA . LYS A 1 97 ? -17.420 -2.588 2.269 1.00 81.56 97 LYS A CA 1
ATOM 820 C C . 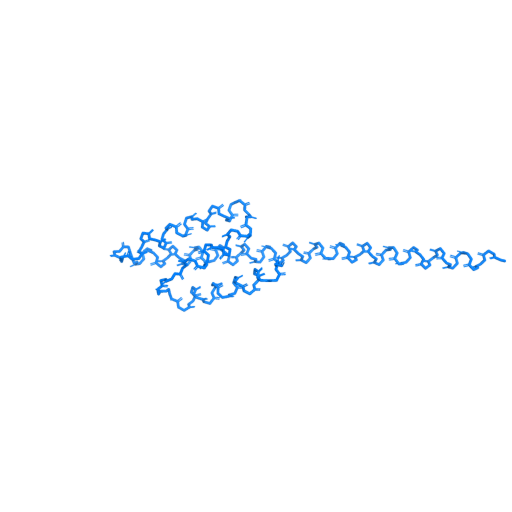LYS A 1 97 ? -15.922 -2.523 2.605 1.00 81.56 97 LYS A C 1
ATOM 822 O O . LYS A 1 97 ? -15.110 -2.210 1.739 1.00 81.56 97 LYS A O 1
ATOM 827 N N . ILE A 1 98 ? -15.549 -2.845 3.845 1.00 82.81 98 ILE A N 1
ATOM 828 C CA . ILE A 1 98 ? -14.147 -2.903 4.289 1.00 82.81 98 ILE A CA 1
ATOM 829 C C . ILE A 1 98 ? -13.460 -4.112 3.651 1.00 82.81 98 ILE A C 1
ATOM 831 O O . ILE A 1 98 ? -12.349 -3.989 3.140 1.00 82.81 98 ILE A O 1
ATOM 835 N N . GLN A 1 99 ? -14.144 -5.257 3.599 1.00 84.06 99 GLN A N 1
ATOM 836 C CA . GLN A 1 99 ? -13.631 -6.453 2.934 1.00 84.06 99 GLN A CA 1
ATOM 837 C C . GLN A 1 99 ? -13.363 -6.207 1.439 1.00 84.06 99 GLN A C 1
ATOM 839 O O . GLN A 1 99 ? -12.349 -6.654 0.906 1.00 84.06 99 GLN A O 1
ATOM 844 N N . GLU A 1 100 ? -14.232 -5.459 0.757 1.00 85.00 100 GLU A N 1
ATOM 845 C CA . GLU A 1 100 ? -14.046 -5.077 -0.644 1.00 85.00 100 GLU A CA 1
ATOM 846 C C . GLU A 1 100 ? -12.804 -4.192 -0.831 1.00 85.00 100 GLU A C 1
ATOM 848 O O . GLU A 1 100 ? -12.032 -4.406 -1.768 1.00 85.00 100 GLU A O 1
ATOM 853 N N . LEU A 1 101 ? -12.572 -3.233 0.072 1.00 83.94 101 LEU A N 1
ATOM 854 C CA . LEU A 1 101 ? -11.372 -2.388 0.056 1.00 83.94 101 LEU A CA 1
ATOM 855 C C . LEU A 1 101 ? -10.095 -3.200 0.300 1.00 83.94 101 LEU A C 1
ATOM 857 O O . LEU A 1 101 ? -9.115 -3.016 -0.422 1.00 83.94 101 LEU A O 1
ATOM 861 N N . ILE A 1 102 ? -10.122 -4.139 1.249 1.00 84.38 102 ILE A N 1
ATOM 862 C CA . ILE A 1 102 ? -9.014 -5.069 1.511 1.00 84.38 102 ILE A CA 1
ATOM 863 C C . ILE A 1 102 ? -8.710 -5.902 0.257 1.00 84.38 102 ILE A C 1
ATOM 865 O O . ILE A 1 102 ? -7.557 -5.992 -0.163 1.00 84.38 102 ILE A O 1
ATOM 869 N N . ASN A 1 103 ? -9.737 -6.446 -0.403 1.00 83.94 103 ASN A N 1
ATOM 870 C CA . ASN A 1 103 ? -9.571 -7.228 -1.630 1.00 83.94 103 ASN A CA 1
ATOM 871 C C . ASN A 1 103 ? -8.997 -6.390 -2.785 1.00 83.94 103 ASN A C 1
ATOM 873 O O . ASN A 1 103 ? -8.118 -6.859 -3.511 1.00 83.94 103 ASN A O 1
ATOM 877 N N . LYS A 1 104 ? -9.452 -5.139 -2.948 1.00 84.25 104 LYS A N 1
ATOM 878 C CA . LYS A 1 104 ? -8.892 -4.204 -3.942 1.00 84.25 104 LYS A CA 1
ATOM 879 C C . LYS A 1 104 ? -7.424 -3.893 -3.655 1.00 84.25 104 LYS A C 1
ATOM 881 O O . LYS A 1 104 ? -6.611 -3.906 -4.577 1.00 84.25 104 LYS A O 1
ATOM 886 N N . LEU A 1 105 ? -7.069 -3.664 -2.391 1.00 83.38 105 LEU A N 1
ATOM 887 C CA . LEU A 1 105 ? -5.683 -3.444 -1.976 1.00 83.38 105 LEU A CA 1
ATOM 888 C C . LEU A 1 105 ? -4.805 -4.669 -2.245 1.00 83.38 105 LEU A C 1
ATOM 890 O O . LEU A 1 105 ? -3.715 -4.510 -2.787 1.00 83.38 105 LEU A O 1
ATOM 894 N N . HIS A 1 106 ? -5.282 -5.882 -1.951 1.00 83.00 106 HIS A N 1
ATOM 895 C CA . HIS A 1 106 ? -4.562 -7.114 -2.284 1.00 83.00 106 HIS A CA 1
ATOM 896 C C . HIS A 1 106 ? -4.304 -7.253 -3.784 1.00 83.00 106 HIS A C 1
ATOM 898 O O . HIS A 1 106 ? -3.169 -7.515 -4.177 1.00 83.00 106 HIS A O 1
ATOM 904 N N . PHE A 1 107 ? -5.316 -7.000 -4.620 1.00 81.38 107 PHE A N 1
ATOM 905 C CA . PHE A 1 107 ? -5.164 -7.037 -6.075 1.00 81.38 107 PHE A CA 1
ATOM 906 C C . PHE A 1 107 ? -4.076 -6.074 -6.571 1.00 81.38 107 PHE A C 1
ATOM 908 O O . PHE A 1 107 ? -3.245 -6.444 -7.400 1.00 81.38 107 PHE A O 1
ATOM 915 N N . HIS A 1 108 ? -4.049 -4.846 -6.045 1.00 78.00 108 HIS A N 1
ATOM 916 C CA . HIS A 1 108 ? -3.031 -3.870 -6.424 1.00 78.00 108 HIS A CA 1
ATOM 917 C C . HIS A 1 108 ? -1.642 -4.214 -5.876 1.00 78.00 108 HIS A C 1
ATOM 919 O O . HIS A 1 108 ? -0.658 -4.005 -6.579 1.00 78.00 108 HIS A O 1
ATOM 925 N N . LEU A 1 109 ? -1.538 -4.753 -4.659 1.00 76.69 109 LEU A N 1
ATOM 926 C CA . LEU A 1 109 ? -0.259 -5.105 -4.034 1.00 76.69 109 LEU A CA 1
ATOM 927 C C . LEU A 1 109 ? 0.409 -6.323 -4.691 1.00 76.69 109 LEU A C 1
ATOM 929 O O . LEU A 1 109 ? 1.629 -6.319 -4.852 1.00 76.69 109 LEU A O 1
ATOM 933 N N . ASP A 1 110 ? -0.360 -7.317 -5.142 1.00 73.19 110 ASP A N 1
ATOM 934 C CA . ASP A 1 110 ? 0.185 -8.501 -5.825 1.00 73.19 110 ASP A CA 1
ATOM 935 C C . ASP A 1 110 ? 0.849 -8.167 -7.172 1.00 73.19 110 ASP A C 1
ATOM 937 O O . ASP A 1 110 ? 1.761 -8.872 -7.600 1.00 73.19 110 ASP A O 1
ATOM 941 N N . TYR A 1 111 ? 0.469 -7.058 -7.818 1.00 67.50 111 TYR A N 1
ATOM 942 C CA . TYR A 1 111 ? 1.115 -6.580 -9.047 1.00 67.50 111 TYR A CA 1
ATOM 943 C C . TYR A 1 111 ? 2.562 -6.088 -8.830 1.00 67.50 111 TYR A C 1
ATOM 945 O O . TYR A 1 111 ? 3.337 -5.985 -9.781 1.00 67.50 111 TYR A O 1
ATOM 953 N N . TYR A 1 112 ? 2.938 -5.773 -7.587 1.00 58.81 112 TYR A N 1
ATOM 954 C CA . TYR A 1 112 ? 4.252 -5.224 -7.230 1.00 58.81 112 TYR A CA 1
ATOM 955 C C . TYR A 1 112 ? 5.244 -6.248 -6.668 1.00 58.81 112 TYR A C 1
ATOM 957 O O . TYR A 1 112 ? 6.347 -5.857 -6.270 1.00 58.81 112 TYR A O 1
ATOM 965 N N . ARG A 1 113 ? 4.863 -7.527 -6.633 1.00 56.44 113 ARG A N 1
ATOM 966 C CA . ARG A 1 113 ? 5.695 -8.641 -6.172 1.00 56.44 113 ARG A CA 1
ATOM 967 C C . ARG A 1 113 ? 6.537 -9.231 -7.303 1.00 56.44 113 ARG A C 1
ATOM 969 O O . ARG A 1 113 ? 7.702 -9.582 -7.014 1.00 56.44 113 ARG A O 1
#

Sequence (113 aa):
MDTWLTVLIELGVLAFFGLLYYIIQKRRILRKDKEDIFYLLEQLIYELHHFLEENKQQNFYSNLNKICLNLELQLENKTLNEIQSSLNQIDTPVPEKIQELINKLHFHLDYYR